Protein AF-A0A7Y7TET3-F1 (afdb_monomer_lite)

Secondary structure (DSSP, 8-state):
---HHHHHHHHHHHHHSSS-STT-B------S-GGGSSS--HHHHHHHHTT-EEEEEEEETTEEEEEEE-SSS-EEEEEE-TTT--

Foldseek 3Di:
DQAPVRLVVVQCCQAVDVVHLAFDFDQFDDDPDCVQDDPDDPVRVGVVRHGWGFHDWDDDGQKIWTWTDDPDDIDIDIDGCPPHRD

Sequence (86 aa):
MPELPEVESVLRALRDSQPSLVGCRIGQTQVLWEGVLCGWSVADFQNQLQGSMIATAGRQGKYLYFGLDGPGKRRYLVVHLRMTGT

pLDDT: mean 89.85, std 7.85, range [55.41, 96.31]

Structure (mmCIF, N/CA/C/O backbone):
data_AF-A0A7Y7TET3-F1
#
_entry.id   AF-A0A7Y7TET3-F1
#
loop_
_atom_site.group_PDB
_atom_site.id
_atom_site.type_symbol
_atom_site.label_atom_id
_atom_site.label_alt_id
_atom_site.label_comp_id
_atom_site.label_asym_id
_atom_site.label_entity_id
_atom_site.label_seq_id
_atom_site.pdbx_PDB_ins_code
_atom_site.Cartn_x
_atom_site.Cartn_y
_atom_site.Cartn_z
_atom_site.occupancy
_atom_site.B_iso_or_equiv
_atom_site.auth_seq_id
_atom_site.auth_comp_id
_atom_site.auth_asym_id
_atom_site.auth_atom_id
_atom_site.pdbx_PDB_model_num
ATOM 1 N N . MET A 1 1 ? 19.142 7.504 -4.787 1.00 55.41 1 MET A N 1
ATOM 2 C CA . MET A 1 1 ? 18.699 6.397 -3.919 1.00 55.41 1 MET A CA 1
ATOM 3 C C . MET A 1 1 ? 18.123 7.075 -2.716 1.00 55.41 1 MET A C 1
ATOM 5 O O . MET A 1 1 ? 18.890 7.828 -2.133 1.00 55.41 1 MET A O 1
ATOM 9 N N . PRO A 1 2 ? 16.843 6.889 -2.365 1.00 60.84 2 PRO A N 1
ATOM 10 C CA . PRO A 1 2 ? 16.372 7.443 -1.128 1.00 60.84 2 PRO A CA 1
ATOM 11 C C . PRO A 1 2 ? 17.142 6.794 0.004 1.00 60.84 2 PRO A C 1
ATOM 13 O O . PRO A 1 2 ? 17.204 5.561 0.115 1.00 60.84 2 PRO A O 1
ATOM 16 N N . GLU A 1 3 ? 17.810 7.626 0.783 1.00 77.44 3 GLU A N 1
ATOM 17 C CA . GLU A 1 3 ? 18.562 7.161 1.932 1.00 77.44 3 GLU A CA 1
ATOM 18 C C . GLU A 1 3 ? 17.595 6.731 3.044 1.00 77.44 3 GLU A C 1
ATOM 20 O O . GLU A 1 3 ? 16.411 7.080 3.049 1.00 77.44 3 GLU A O 1
ATOM 25 N N . LEU A 1 4 ? 18.080 5.949 4.014 1.00 76.31 4 LEU A N 1
ATOM 26 C CA . LEU A 1 4 ? 17.244 5.499 5.139 1.00 76.31 4 LEU A CA 1
ATOM 27 C C . LEU A 1 4 ? 16.471 6.645 5.837 1.00 76.31 4 LEU A C 1
ATOM 29 O O . LEU A 1 4 ? 15.305 6.418 6.173 1.00 76.31 4 LEU A O 1
ATOM 33 N N . PRO A 1 5 ? 17.043 7.858 6.026 1.00 78.12 5 PRO A N 1
ATOM 34 C CA . PRO A 1 5 ? 16.312 8.995 6.590 1.00 78.12 5 PRO A CA 1
ATOM 35 C C . PRO A 1 5 ? 15.148 9.489 5.719 1.00 78.12 5 PRO A C 1
ATOM 37 O O . PRO A 1 5 ? 14.145 9.968 6.248 1.00 78.12 5 PRO A O 1
ATOM 40 N N . GLU A 1 6 ? 15.244 9.362 4.396 1.00 79.56 6 GLU A N 1
ATOM 41 C CA . GLU A 1 6 ? 14.208 9.822 3.466 1.00 79.56 6 GLU A CA 1
ATOM 42 C C . GLU A 1 6 ? 13.001 8.884 3.501 1.00 79.56 6 GLU A C 1
ATOM 44 O O . GLU A 1 6 ? 11.868 9.338 3.643 1.00 79.56 6 GLU A O 1
ATOM 49 N N . VAL A 1 7 ? 13.236 7.567 3.492 1.00 82.50 7 VAL A N 1
ATOM 50 C CA . VAL A 1 7 ? 12.155 6.571 3.612 1.00 82.50 7 VAL A CA 1
ATOM 51 C C . VAL A 1 7 ? 11.441 6.695 4.966 1.00 82.50 7 VAL A C 1
ATOM 53 O O . VAL A 1 7 ? 10.223 6.547 5.046 1.00 82.50 7 VAL A O 1
ATOM 56 N N . GLU A 1 8 ? 12.178 7.002 6.037 1.00 86.44 8 GLU A N 1
ATOM 57 C CA . GLU A 1 8 ? 11.590 7.291 7.350 1.00 86.44 8 GLU A CA 1
ATOM 58 C C . GLU A 1 8 ? 10.747 8.575 7.339 1.00 86.44 8 GLU A C 1
ATOM 60 O O . GLU A 1 8 ? 9.661 8.605 7.916 1.00 86.44 8 GLU A O 1
ATOM 65 N N . SER A 1 9 ? 11.213 9.621 6.653 1.00 89.50 9 SER A N 1
ATOM 66 C CA . SER A 1 9 ? 10.460 10.870 6.492 1.00 89.50 9 SER A CA 1
ATOM 67 C C . SER A 1 9 ? 9.146 10.646 5.739 1.00 89.50 9 SER A C 1
ATOM 69 O O . SER A 1 9 ? 8.106 11.128 6.185 1.00 89.50 9 SER A O 1
ATOM 71 N N . VAL A 1 10 ? 9.163 9.848 4.664 1.00 8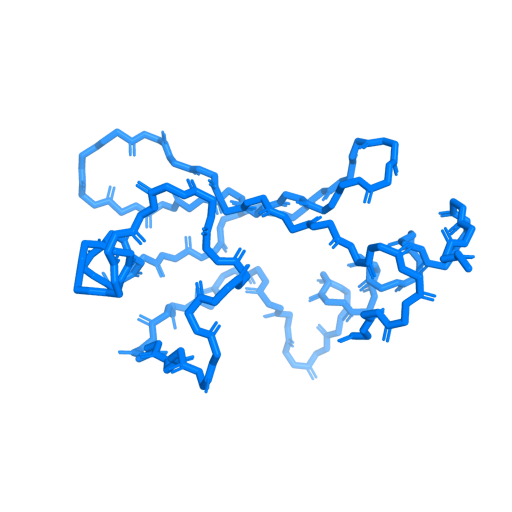9.81 10 VAL A N 1
ATOM 72 C CA . VAL A 1 10 ? 7.949 9.457 3.923 1.00 89.81 10 VAL A CA 1
ATOM 73 C C . VAL A 1 10 ? 6.983 8.688 4.824 1.00 89.81 10 VAL A C 1
ATOM 75 O O . VAL A 1 10 ? 5.797 9.009 4.870 1.00 89.81 10 VAL A O 1
ATOM 78 N N . LEU A 1 11 ? 7.476 7.711 5.596 1.00 92.31 11 LEU A N 1
ATOM 79 C CA . LEU A 1 11 ? 6.636 6.958 6.529 1.00 92.31 11 LEU A CA 1
ATOM 80 C C . LEU A 1 11 ? 5.949 7.877 7.548 1.00 92.31 11 LEU A C 1
ATOM 82 O O . LEU A 1 11 ? 4.748 7.739 7.777 1.00 92.31 11 LEU A O 1
ATOM 86 N N . ARG A 1 12 ? 6.696 8.806 8.155 1.00 92.00 12 ARG A N 1
ATOM 87 C CA . ARG A 1 12 ? 6.151 9.761 9.130 1.00 92.00 12 ARG A CA 1
ATOM 88 C C . ARG A 1 12 ? 5.122 10.683 8.497 1.00 92.00 12 ARG A C 1
ATOM 90 O O . ARG A 1 12 ? 4.058 10.858 9.069 1.00 92.00 12 ARG A O 1
ATOM 97 N N . ALA A 1 13 ? 5.386 11.207 7.302 1.00 91.75 13 ALA A N 1
ATOM 98 C CA . ALA A 1 13 ? 4.421 12.041 6.591 1.00 91.75 13 ALA A CA 1
ATOM 99 C C . ALA A 1 13 ? 3.108 11.289 6.309 1.00 91.75 13 ALA A C 1
ATOM 101 O O . ALA A 1 13 ? 2.029 11.841 6.499 1.00 91.75 13 ALA A O 1
ATOM 102 N N . LEU A 1 14 ? 3.175 10.015 5.913 1.00 91.69 14 LEU A N 1
ATOM 103 C CA . LEU A 1 14 ? 1.978 9.207 5.648 1.00 91.69 14 LEU A CA 1
ATOM 104 C C . LEU A 1 14 ? 1.230 8.808 6.929 1.00 91.69 14 LEU A C 1
ATOM 106 O O . LEU A 1 14 ? 0.001 8.788 6.945 1.00 91.69 14 LEU A O 1
ATOM 110 N N . ARG A 1 15 ? 1.952 8.472 8.001 1.00 92.00 15 ARG A N 1
ATOM 111 C CA . ARG A 1 15 ? 1.356 7.988 9.253 1.00 92.00 15 ARG A CA 1
ATOM 112 C C . ARG A 1 15 ? 0.873 9.119 10.161 1.00 92.00 15 ARG A C 1
ATOM 114 O O . ARG A 1 15 ? -0.168 8.969 10.790 1.00 92.00 15 ARG A O 1
ATOM 121 N N . ASP A 1 16 ? 1.612 10.217 10.231 1.00 92.62 16 ASP A N 1
ATOM 122 C CA . ASP A 1 16 ? 1.426 11.269 11.237 1.00 92.62 16 ASP A CA 1
ATOM 123 C C . ASP A 1 16 ? 0.762 12.534 10.644 1.00 92.62 16 ASP A C 1
ATOM 125 O O . ASP A 1 16 ? 0.583 13.524 11.350 1.00 92.62 16 ASP A O 1
ATOM 129 N N . SER A 1 17 ? 0.393 12.523 9.354 1.00 92.06 17 SER A N 1
ATOM 130 C CA . SER A 1 17 ? -0.409 13.591 8.737 1.00 92.06 17 SER A CA 1
ATOM 131 C C . SER A 1 17 ? -1.845 13.613 9.263 1.00 92.06 17 SER A C 1
ATOM 133 O O . SER A 1 17 ? -2.342 12.635 9.818 1.00 92.06 17 SER A O 1
ATOM 135 N N . GLN A 1 18 ? -2.526 14.746 9.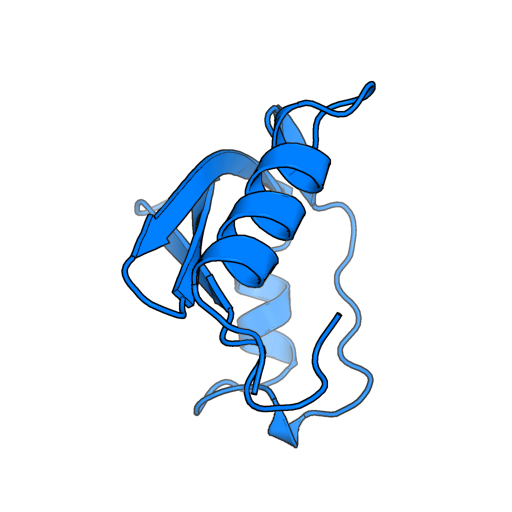061 1.00 88.38 18 GLN A N 1
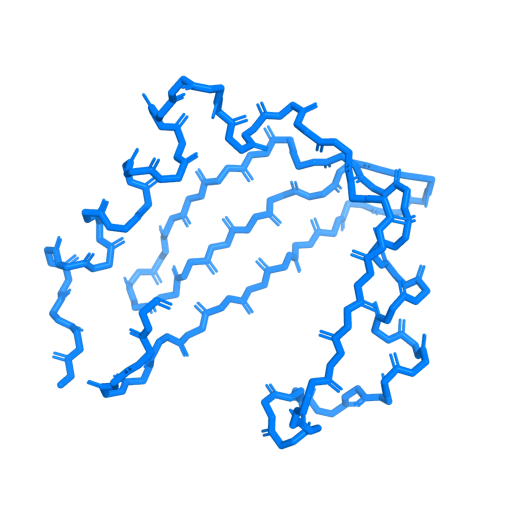ATOM 136 C CA . GLN A 1 18 ? -3.936 14.922 9.394 1.00 88.38 18 GLN A CA 1
ATOM 137 C C . GLN A 1 18 ? -4.723 15.245 8.106 1.00 88.38 18 GLN A C 1
ATOM 139 O O . GLN A 1 18 ? -4.532 16.329 7.548 1.00 88.38 18 GLN A O 1
ATOM 144 N N . PRO A 1 19 ? -5.608 14.347 7.629 1.00 86.44 19 PRO A N 1
ATOM 145 C CA . PRO A 1 19 ? -5.887 13.013 8.170 1.00 86.44 19 PRO A CA 1
ATOM 146 C C . PRO A 1 19 ? -4.741 12.017 7.917 1.00 86.44 19 PRO A C 1
ATOM 148 O O . PRO A 1 19 ? -4.060 12.098 6.898 1.00 86.44 19 PRO A O 1
ATOM 151 N N . SER A 1 20 ? -4.570 11.064 8.838 1.00 93.00 20 SER A N 1
ATOM 152 C CA . SER A 1 20 ? -3.577 9.991 8.712 1.00 93.00 20 SER A CA 1
ATOM 153 C C . SER A 1 20 ? -4.007 8.992 7.647 1.00 93.00 20 SER A C 1
ATOM 155 O O . SER A 1 20 ? -5.197 8.713 7.506 1.00 93.00 20 SER A O 1
ATOM 157 N N . LEU A 1 21 ? -3.040 8.389 6.952 1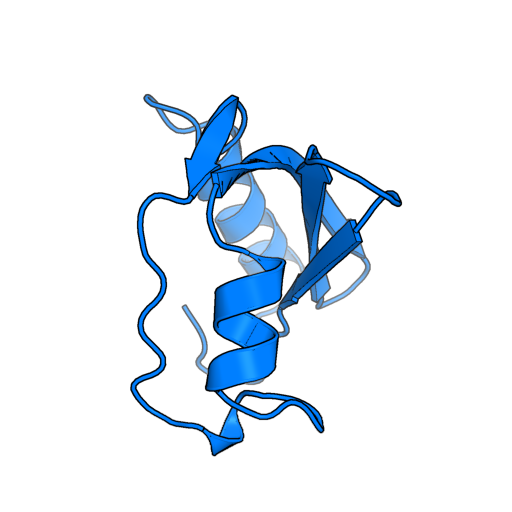.00 92.69 21 LEU A N 1
ATOM 158 C CA . LEU A 1 21 ? -3.302 7.253 6.069 1.00 92.69 21 LEU A CA 1
ATOM 159 C C . LEU A 1 21 ? -3.794 6.018 6.849 1.00 92.69 21 LEU A C 1
ATOM 161 O O . LEU A 1 21 ? -4.540 5.196 6.313 1.00 92.69 21 LEU A O 1
ATOM 165 N N . VAL A 1 22 ? -3.370 5.859 8.107 1.00 95.38 22 VAL A N 1
ATOM 166 C CA . VAL A 1 22 ? -3.798 4.742 8.957 1.00 95.38 22 VAL A CA 1
ATOM 167 C C . VAL A 1 22 ? -5.243 4.972 9.402 1.00 95.38 22 VAL A C 1
ATOM 169 O O . VAL A 1 22 ? -5.600 6.037 9.893 1.00 95.38 22 VAL A O 1
ATOM 172 N N . GLY A 1 23 ? -6.084 3.955 9.230 1.00 93.81 23 GLY A N 1
ATOM 173 C CA . GLY A 1 23 ? -7.532 4.018 9.425 1.00 93.81 23 GLY A CA 1
ATOM 174 C C . GLY A 1 23 ? -8.312 4.352 8.149 1.00 93.81 23 GLY A C 1
ATOM 175 O O . GLY A 1 23 ? -9.530 4.171 8.120 1.00 93.81 23 GLY A O 1
ATOM 176 N N . CYS A 1 24 ? -7.650 4.774 7.066 1.00 94.31 24 CYS A N 1
ATOM 177 C CA . CYS A 1 24 ? -8.318 5.000 5.786 1.00 94.31 24 CYS A CA 1
ATOM 178 C C . CYS A 1 24 ? -8.663 3.684 5.080 1.00 94.31 24 CYS A C 1
ATOM 180 O O . CYS A 1 24 ? -7.900 2.713 5.096 1.00 94.31 24 CYS A O 1
ATOM 182 N N . ARG A 1 25 ? -9.814 3.675 4.399 1.00 94.56 25 ARG A N 1
ATOM 183 C CA . ARG A 1 25 ? -10.239 2.579 3.524 1.00 94.56 25 ARG A CA 1
ATOM 184 C C . ARG A 1 25 ? -9.848 2.873 2.079 1.00 94.56 25 ARG A C 1
ATOM 186 O O . ARG A 1 25 ? -10.106 3.961 1.570 1.00 94.56 25 ARG A O 1
ATOM 193 N N . ILE A 1 26 ? -9.286 1.877 1.405 1.00 93.75 26 ILE A N 1
ATOM 194 C CA . ILE A 1 26 ? -8.965 1.942 -0.020 1.00 93.75 26 ILE A CA 1
ATOM 195 C C . ILE A 1 26 ? -10.273 1.876 -0.816 1.00 93.75 26 ILE A C 1
ATOM 197 O O . ILE A 1 26 ? -10.929 0.835 -0.870 1.00 93.75 26 ILE A O 1
ATOM 201 N N . GLY A 1 27 ? -10.664 3.003 -1.415 1.00 92.62 27 GLY A N 1
ATOM 202 C CA . GLY A 1 27 ? -11.872 3.097 -2.242 1.00 92.62 27 GLY A CA 1
ATOM 203 C C . GLY A 1 27 ? -11.665 2.591 -3.670 1.00 92.62 27 GLY A C 1
ATOM 204 O O . GLY A 1 27 ? -12.479 1.832 -4.184 1.00 92.62 27 GLY A O 1
ATOM 205 N N . GLN A 1 28 ? -10.560 2.989 -4.298 1.00 93.00 28 GLN A N 1
ATOM 206 C CA . GLN A 1 28 ? -10.200 2.600 -5.659 1.00 93.00 28 GLN A CA 1
ATOM 207 C C . GLN A 1 28 ? -8.678 2.562 -5.794 1.00 93.00 28 GLN A C 1
ATOM 209 O O . GLN A 1 28 ? -7.964 3.326 -5.144 1.00 93.00 28 GLN A O 1
ATOM 214 N N . THR A 1 29 ? -8.177 1.689 -6.663 1.00 94.31 29 THR A N 1
ATOM 215 C CA . THR A 1 29 ? -6.760 1.625 -7.026 1.00 94.31 29 THR A CA 1
ATOM 216 C C . THR A 1 29 ? -6.612 1.779 -8.533 1.00 94.31 29 THR A C 1
ATOM 218 O O . THR A 1 29 ? -7.335 1.146 -9.300 1.00 94.31 29 THR A O 1
ATOM 221 N N . GLN A 1 30 ? -5.667 2.608 -8.967 1.00 95.31 30 GLN A N 1
ATOM 222 C CA . GLN A 1 30 ? -5.316 2.785 -10.375 1.00 95.31 30 GLN A CA 1
ATOM 223 C C . GLN A 1 30 ? -3.840 2.449 -10.563 1.00 95.31 30 GLN A C 1
ATOM 225 O O . GLN A 1 30 ? -2.992 2.936 -9.817 1.00 95.31 30 GLN A O 1
ATOM 230 N N . VAL A 1 31 ? -3.538 1.609 -11.550 1.00 95.25 31 VAL A N 1
ATOM 231 C CA . VAL A 1 31 ? -2.166 1.248 -11.918 1.00 95.25 31 VAL A CA 1
ATOM 232 C C . VAL A 1 31 ? -1.867 1.910 -13.253 1.00 95.25 31 VAL A C 1
ATOM 234 O O . VAL A 1 31 ? -2.405 1.510 -14.278 1.00 95.2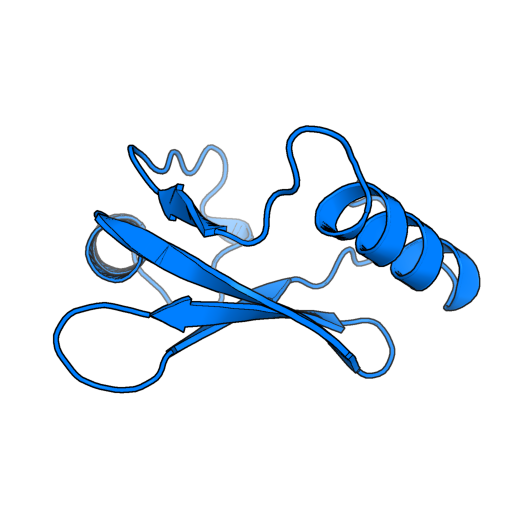5 31 VAL A O 1
ATOM 237 N N . LEU A 1 32 ? -1.038 2.953 -13.228 1.00 95.19 32 LEU A N 1
ATOM 238 C CA . LEU A 1 32 ? -0.675 3.711 -14.433 1.00 95.19 32 LEU A CA 1
ATOM 239 C C . LEU A 1 32 ? 0.491 3.072 -15.197 1.00 95.19 32 LEU A C 1
ATOM 241 O O . LEU A 1 32 ? 0.663 3.313 -16.387 1.00 95.19 32 LEU A O 1
ATOM 245 N N . TRP A 1 33 ? 1.297 2.260 -14.510 1.00 94.62 33 TRP A N 1
ATOM 246 C CA . TRP A 1 33 ? 2.408 1.530 -15.102 1.00 94.62 33 TRP A CA 1
ATOM 247 C C . TRP A 1 33 ? 2.526 0.148 -14.464 1.00 94.62 33 TRP A C 1
ATOM 249 O O . TRP A 1 33 ? 2.874 0.026 -13.294 1.00 94.62 33 TRP A O 1
ATOM 259 N N . GLU A 1 34 ? 2.250 -0.901 -15.235 1.00 93.88 34 GLU A N 1
ATOM 260 C CA . GLU A 1 34 ? 2.209 -2.284 -14.737 1.00 93.88 34 GLU A CA 1
ATOM 261 C C . GLU A 1 34 ? 3.582 -2.804 -14.289 1.00 93.88 34 GLU A C 1
ATOM 263 O O . GLU A 1 34 ? 3.660 -3.666 -13.419 1.00 93.88 34 GLU A O 1
ATOM 268 N N . GLY A 1 35 ? 4.676 -2.234 -14.813 1.00 93.19 35 GLY A N 1
ATOM 269 C CA . GLY A 1 35 ? 6.047 -2.650 -14.497 1.00 93.19 35 GLY A CA 1
ATOM 270 C C . GLY A 1 35 ? 6.469 -2.444 -13.036 1.00 93.19 35 GLY A C 1
ATOM 271 O O . 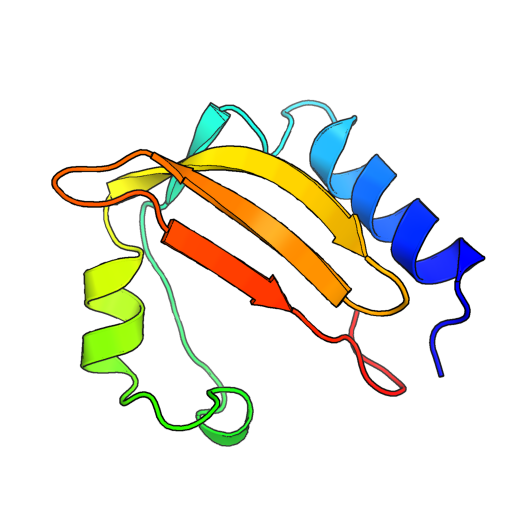GLY A 1 35 ? 7.516 -2.951 -12.631 1.00 93.19 35 GLY A O 1
ATOM 272 N N . VAL A 1 36 ? 5.671 -1.732 -12.229 1.00 93.25 36 VAL A N 1
ATOM 273 C CA . VAL A 1 36 ? 5.882 -1.631 -10.771 1.00 93.25 36 VAL A CA 1
ATOM 274 C C . VAL A 1 36 ? 5.379 -2.857 -10.010 1.00 93.25 36 VAL A C 1
ATOM 276 O O . VAL A 1 36 ? 5.796 -3.078 -8.873 1.00 93.25 36 VAL A O 1
ATOM 279 N N . LEU A 1 37 ? 4.476 -3.642 -10.604 1.00 95.19 37 LEU A N 1
ATOM 280 C CA . LEU A 1 37 ? 3.876 -4.804 -9.962 1.00 95.19 37 LEU A CA 1
ATOM 281 C C . LEU A 1 37 ? 4.818 -6.006 -10.069 1.00 95.19 37 LEU A C 1
ATOM 283 O O . LEU A 1 37 ? 5.186 -6.454 -11.153 1.00 95.19 37 LEU A O 1
ATOM 287 N N . CYS A 1 38 ? 5.206 -6.566 -8.924 1.00 91.88 38 CYS A N 1
ATOM 288 C CA . CYS A 1 38 ? 6.124 -7.701 -8.875 1.00 91.88 38 CYS A CA 1
ATOM 289 C C . CYS A 1 38 ? 5.370 -9.028 -9.065 1.00 91.88 38 CYS A C 1
ATOM 291 O O . CYS A 1 38 ? 5.005 -9.680 -8.088 1.00 91.88 38 CYS A O 1
ATOM 293 N N . GLY A 1 39 ? 5.108 -9.408 -10.318 1.00 90.38 39 GLY A N 1
ATOM 294 C CA . GLY A 1 39 ? 4.485 -10.696 -10.660 1.00 90.38 39 GLY A CA 1
ATOM 295 C C . GLY A 1 39 ? 2.971 -10.768 -10.432 1.00 90.38 39 GLY A C 1
ATOM 296 O O . GLY A 1 39 ? 2.413 -11.861 -10.413 1.00 90.38 39 GLY A O 1
ATOM 297 N N . TRP A 1 40 ? 2.309 -9.621 -10.265 1.00 93.81 40 TRP A N 1
ATOM 298 C CA . TRP A 1 40 ? 0.853 -9.523 -10.149 1.00 93.81 40 TRP A CA 1
ATOM 299 C C . TRP A 1 40 ? 0.246 -8.999 -11.444 1.00 93.81 40 TRP A C 1
ATOM 301 O O . TRP A 1 40 ? 0.800 -8.087 -12.058 1.00 93.81 40 TRP A O 1
ATOM 311 N N . SER A 1 41 ? -0.926 -9.519 -11.816 1.00 95.56 41 SER A N 1
ATOM 312 C CA . SER A 1 41 ? -1.777 -8.839 -12.790 1.00 95.56 41 SER A CA 1
ATOM 313 C C . SER A 1 41 ? -2.391 -7.585 -12.154 1.00 95.56 41 SER A C 1
ATOM 315 O O . SER A 1 41 ? -2.594 -7.527 -10.936 1.00 95.56 41 SER A O 1
ATOM 317 N N . VAL A 1 42 ? -2.715 -6.577 -12.970 1.00 95.62 42 VAL A N 1
ATOM 318 C CA . VAL A 1 42 ? -3.386 -5.356 -12.488 1.00 95.62 42 VAL A CA 1
ATOM 319 C C . VAL A 1 42 ? -4.708 -5.694 -11.799 1.00 95.62 42 VAL A C 1
ATOM 321 O O . VAL A 1 42 ? -4.976 -5.190 -10.710 1.00 95.62 42 VAL A O 1
ATOM 324 N N . ALA A 1 43 ? -5.499 -6.587 -12.400 1.00 95.25 43 ALA A N 1
ATOM 325 C CA . ALA A 1 43 ? -6.800 -6.987 -11.878 1.00 95.25 43 ALA A CA 1
ATOM 326 C C . ALA A 1 43 ? -6.682 -7.679 -10.513 1.00 95.25 43 ALA A C 1
ATOM 328 O O . ALA A 1 43 ? -7.385 -7.307 -9.573 1.00 95.25 43 ALA A O 1
ATOM 329 N N . ASP A 1 44 ? -5.761 -8.636 -10.367 1.00 93.50 44 ASP A N 1
ATOM 330 C CA . ASP A 1 44 ? -5.560 -9.330 -9.092 1.00 93.50 44 ASP A CA 1
ATOM 331 C C . ASP A 1 44 ? -5.069 -8.365 -8.014 1.00 93.50 44 ASP A C 1
ATOM 333 O O . ASP A 1 44 ? -5.560 -8.391 -6.887 1.00 93.50 44 ASP A O 1
ATOM 337 N N . PHE A 1 45 ? -4.143 -7.467 -8.356 1.00 94.00 45 PHE A N 1
ATOM 338 C CA . PHE A 1 45 ? -3.645 -6.459 -7.426 1.00 94.00 45 PHE A CA 1
ATOM 339 C C . PHE A 1 45 ? -4.763 -5.527 -6.933 1.00 94.00 45 PHE A C 1
ATOM 341 O O . PHE A 1 45 ? -4.908 -5.320 -5.728 1.00 94.00 45 PHE A O 1
ATOM 348 N N . GLN A 1 46 ? -5.592 -5.007 -7.843 1.00 93.94 46 GLN A N 1
ATOM 349 C CA . GLN A 1 46 ? -6.728 -4.150 -7.495 1.00 93.94 46 GLN A CA 1
ATOM 350 C C . GLN A 1 46 ? -7.743 -4.889 -6.619 1.00 93.94 46 GLN A C 1
ATOM 352 O O . GLN A 1 46 ? -8.127 -4.378 -5.566 1.00 93.94 46 GLN A O 1
ATOM 357 N N . ASN A 1 47 ? -8.117 -6.114 -6.998 1.00 91.56 47 ASN A N 1
ATOM 358 C CA . ASN A 1 47 ? -9.058 -6.940 -6.240 1.00 91.56 47 ASN A CA 1
ATOM 359 C C . ASN A 1 47 ? -8.572 -7.211 -4.811 1.00 91.56 47 ASN A C 1
ATOM 361 O O . ASN A 1 47 ? -9.372 -7.234 -3.877 1.00 91.56 47 ASN A O 1
ATOM 365 N N . GLN A 1 48 ? -7.262 -7.378 -4.620 1.00 90.00 48 GLN A N 1
ATOM 366 C CA . GLN A 1 48 ? -6.690 -7.626 -3.298 1.00 90.00 48 GLN A CA 1
ATOM 367 C C . GLN A 1 48 ? -6.685 -6.397 -2.385 1.00 90.00 48 GLN A C 1
ATOM 369 O O . GLN A 1 48 ? -6.655 -6.567 -1.163 1.00 90.00 48 GLN A O 1
ATOM 374 N N . LEU A 1 49 ? -6.702 -5.187 -2.949 1.00 92.12 49 LEU A N 1
ATOM 375 C CA . LEU A 1 49 ? -6.672 -3.930 -2.199 1.00 92.12 49 LEU A CA 1
ATOM 376 C C . LEU A 1 49 ? -8.062 -3.327 -1.979 1.00 92.12 49 LEU A C 1
ATOM 378 O O . LEU A 1 49 ? -8.288 -2.696 -0.944 1.00 92.12 49 LEU A O 1
ATOM 382 N N . GLN A 1 50 ? -8.987 -3.534 -2.918 1.00 91.94 50 GLN A N 1
ATOM 383 C CA . GLN A 1 50 ? -10.334 -2.966 -2.911 1.00 91.94 50 GLN A CA 1
ATOM 384 C C . GLN A 1 50 ? -11.026 -3.161 -1.551 1.00 91.94 50 GLN A C 1
ATOM 386 O O . GLN A 1 50 ? -11.191 -4.279 -1.062 1.00 91.94 50 GLN A O 1
ATOM 391 N N . GLY A 1 51 ? -11.441 -2.058 -0.923 1.00 90.94 51 GLY A N 1
ATOM 392 C CA . GLY A 1 51 ? -12.193 -2.070 0.333 1.00 90.94 51 GLY A CA 1
ATOM 393 C C . GLY A 1 51 ? -11.389 -2.419 1.590 1.00 90.94 51 GLY A C 1
ATOM 394 O O . GLY A 1 51 ? -11.968 -2.406 2.678 1.00 90.94 51 GLY A O 1
ATOM 395 N N . SER A 1 52 ? -10.085 -2.691 1.474 1.00 93.31 52 SER A N 1
ATOM 396 C CA . SER A 1 52 ? -9.214 -2.931 2.629 1.00 93.31 52 SER A CA 1
ATOM 397 C C . SER A 1 52 ? -8.941 -1.636 3.393 1.00 93.31 52 SER A C 1
ATOM 399 O O . SER A 1 52 ? -8.846 -0.558 2.805 1.00 93.31 52 SER A O 1
ATOM 401 N N . MET A 1 53 ? -8.802 -1.736 4.711 1.00 94.56 53 MET A N 1
ATOM 402 C CA . MET A 1 53 ? -8.394 -0.634 5.579 1.00 94.56 53 MET A CA 1
ATOM 403 C C . MET A 1 53 ? -6.894 -0.708 5.850 1.00 94.56 53 MET A C 1
ATOM 405 O O . MET A 1 53 ? -6.367 -1.783 6.127 1.00 94.56 53 MET A O 1
ATOM 409 N N . ILE A 1 54 ? -6.205 0.429 5.806 1.00 95.25 54 ILE A N 1
ATOM 410 C CA . ILE A 1 54 ? -4.795 0.508 6.194 1.00 95.25 54 ILE A CA 1
ATOM 411 C C . ILE A 1 54 ? -4.730 0.532 7.722 1.00 95.25 54 ILE A C 1
ATOM 413 O O . ILE A 1 54 ? -5.072 1.528 8.347 1.00 95.25 54 ILE A O 1
ATOM 417 N N . ALA A 1 55 ? -4.321 -0.575 8.331 1.00 94.62 55 ALA A N 1
ATOM 418 C CA . ALA A 1 55 ? -4.306 -0.756 9.781 1.00 94.62 55 ALA A CA 1
ATOM 419 C C . ALA A 1 55 ? -2.980 -0.332 10.419 1.00 94.62 55 ALA A C 1
ATOM 421 O O . ALA A 1 55 ? -2.949 0.154 11.547 1.00 94.62 55 ALA A O 1
ATOM 422 N N . THR A 1 56 ? -1.870 -0.518 9.705 1.00 95.06 56 THR A N 1
ATOM 423 C CA . THR A 1 56 ? -0.539 -0.131 10.179 1.00 95.06 56 THR A CA 1
ATOM 424 C C . THR A 1 56 ? 0.323 0.364 9.030 1.00 95.06 56 THR A C 1
ATOM 426 O O . THR A 1 56 ? 0.133 -0.030 7.882 1.00 95.06 56 THR A O 1
ATOM 429 N N . ALA A 1 57 ? 1.306 1.200 9.349 1.00 96.00 57 ALA A N 1
ATOM 430 C CA . ALA A 1 57 ? 2.349 1.621 8.427 1.00 96.00 57 ALA A CA 1
ATOM 431 C C . ALA A 1 57 ? 3.703 1.498 9.129 1.00 96.00 57 ALA A C 1
ATOM 433 O O . ALA A 1 57 ? 3.844 1.885 10.293 1.00 96.00 57 ALA A O 1
ATOM 434 N N . GLY A 1 58 ? 4.697 0.964 8.431 1.00 94.81 58 GLY A N 1
ATOM 435 C CA . GLY A 1 58 ? 6.044 0.817 8.958 1.00 94.81 58 GLY A CA 1
ATOM 436 C C . GLY A 1 58 ? 7.093 0.723 7.862 1.00 94.81 58 GLY A C 1
ATOM 437 O O . GLY A 1 58 ? 6.799 0.813 6.669 1.00 94.81 58 GLY A O 1
ATOM 438 N N . ARG A 1 59 ? 8.345 0.550 8.282 1.00 93.94 59 ARG A N 1
ATOM 439 C CA . ARG A 1 59 ? 9.495 0.421 7.389 1.00 93.94 59 ARG A CA 1
ATOM 440 C C . ARG A 1 59 ? 10.404 -0.707 7.849 1.00 93.94 59 ARG A C 1
ATOM 442 O O . ARG A 1 59 ? 10.604 -0.903 9.045 1.00 93.94 59 ARG A O 1
ATOM 449 N N . GLN A 1 60 ? 10.999 -1.405 6.892 1.00 92.81 60 GLN A N 1
ATOM 450 C CA . GLN A 1 60 ? 12.109 -2.320 7.125 1.00 92.81 60 GLN A CA 1
ATOM 451 C C . GLN A 1 60 ? 13.199 -2.046 6.085 1.00 92.81 60 GLN A C 1
ATOM 453 O O . GLN A 1 60 ? 13.016 -2.279 4.891 1.00 92.81 60 GLN A O 1
ATOM 458 N N . GLY A 1 61 ? 14.338 -1.500 6.520 1.00 90.75 61 GLY A N 1
ATOM 459 C CA . GLY A 1 61 ? 15.387 -1.062 5.595 1.00 90.75 61 GLY A CA 1
ATOM 460 C C . GLY A 1 61 ? 14.855 -0.026 4.596 1.00 90.75 61 GLY A C 1
ATOM 461 O O . GLY A 1 61 ? 14.395 1.038 4.998 1.00 90.75 61 GLY A O 1
ATOM 462 N N . LYS A 1 62 ? 14.892 -0.332 3.298 1.00 88.88 62 LYS A N 1
ATOM 463 C CA . LYS A 1 62 ? 14.426 0.572 2.225 1.00 88.88 62 LYS A CA 1
ATOM 464 C C . LYS A 1 62 ? 12.993 0.295 1.756 1.00 88.88 62 LYS A C 1
ATOM 466 O O . LYS A 1 62 ? 12.556 0.847 0.751 1.00 88.88 62 LYS A O 1
ATOM 471 N N . TYR A 1 63 ? 12.277 -0.565 2.476 1.00 92.81 63 TYR A N 1
ATOM 472 C CA . TYR A 1 63 ? 10.904 -0.939 2.165 1.00 92.81 63 TYR A CA 1
ATOM 473 C C . TYR A 1 63 ? 9.939 -0.267 3.125 1.00 92.81 63 TYR A C 1
ATOM 475 O O . TYR A 1 63 ? 10.105 -0.376 4.340 1.00 92.81 63 TYR A O 1
ATOM 483 N N . LEU A 1 64 ? 8.907 0.359 2.576 1.00 94.88 64 LEU A N 1
ATOM 484 C CA . LEU A 1 64 ? 7.698 0.712 3.308 1.00 94.88 64 LEU A CA 1
ATOM 485 C C . LEU A 1 64 ? 6.754 -0.488 3.282 1.00 94.88 64 LEU A C 1
ATOM 487 O O . LEU A 1 64 ? 6.655 -1.175 2.265 1.00 94.88 64 LEU A O 1
ATOM 491 N N . TYR A 1 65 ? 6.056 -0.736 4.382 1.00 96.25 65 TYR A N 1
ATOM 492 C CA . TYR A 1 65 ? 4.992 -1.727 4.431 1.00 96.25 65 TYR A CA 1
ATOM 493 C C . TYR A 1 65 ? 3.739 -1.139 5.073 1.00 96.25 65 TYR A C 1
ATOM 495 O O . TYR A 1 65 ? 3.811 -0.397 6.053 1.00 96.25 65 TYR A O 1
ATOM 503 N N . PHE A 1 66 ? 2.586 -1.522 4.538 1.00 96.31 66 PHE A N 1
ATOM 504 C CA . PHE A 1 66 ? 1.276 -1.139 5.041 1.00 96.31 66 PHE A CA 1
ATOM 505 C C . PHE A 1 66 ? 0.489 -2.401 5.363 1.00 96.31 66 PHE A C 1
ATOM 507 O O . PHE A 1 66 ? 0.254 -3.227 4.481 1.00 96.31 66 PHE A O 1
ATOM 514 N N . GLY A 1 67 ? 0.121 -2.576 6.630 1.00 96.06 67 GLY A N 1
ATOM 515 C CA . GLY A 1 67 ? -0.757 -3.658 7.054 1.00 96.06 67 GLY A CA 1
ATOM 516 C C . GLY A 1 67 ? -2.182 -3.371 6.605 1.00 96.06 67 GLY A C 1
ATOM 517 O O . GLY A 1 67 ? -2.687 -2.273 6.833 1.00 96.06 67 GLY A O 1
ATOM 518 N N . LEU A 1 68 ? -2.816 -4.353 5.969 1.00 95.44 68 LEU A N 1
ATOM 519 C CA . LEU A 1 68 ? -4.169 -4.236 5.441 1.00 95.44 68 LEU A CA 1
ATOM 520 C C . LEU A 1 68 ? -5.122 -5.154 6.203 1.00 95.44 68 LEU A C 1
ATOM 522 O O . LEU A 1 68 ? -4.918 -6.373 6.244 1.00 95.44 68 LEU A O 1
ATOM 526 N N . ASP A 1 69 ? -6.185 -4.557 6.733 1.00 92.56 69 ASP A N 1
ATOM 527 C CA . ASP A 1 69 ? -7.307 -5.255 7.349 1.00 92.56 69 ASP A CA 1
ATOM 528 C C . ASP A 1 69 ? -8.465 -5.351 6.350 1.00 92.56 69 ASP A C 1
ATOM 530 O O . ASP A 1 69 ? -8.914 -4.361 5.770 1.00 92.56 69 ASP A O 1
ATOM 534 N N . GLY A 1 70 ? -8.960 -6.567 6.140 1.00 81.31 70 GLY A N 1
ATOM 535 C CA . GLY A 1 70 ? -10.034 -6.863 5.199 1.00 81.31 70 GLY A CA 1
ATOM 536 C C . GLY A 1 70 ? -10.453 -8.333 5.276 1.00 81.31 70 GLY A C 1
ATOM 537 O O . GLY A 1 70 ? -9.798 -9.119 5.965 1.00 81.31 70 GLY A O 1
ATOM 538 N N . PRO A 1 71 ? -11.524 -8.738 4.574 1.00 66.69 71 PRO A N 1
ATOM 539 C CA . PRO A 1 71 ? -12.023 -10.111 4.622 1.00 66.69 71 PRO A CA 1
ATOM 540 C C . PRO A 1 71 ? -10.952 -11.108 4.154 1.00 66.69 71 PRO A C 1
ATOM 542 O O . PRO A 1 71 ? -10.385 -10.951 3.072 1.00 66.69 71 PRO A O 1
ATOM 545 N N . GLY A 1 72 ? -10.663 -12.123 4.976 1.00 73.12 72 GLY A N 1
ATOM 546 C CA . GLY A 1 72 ? -9.667 -13.162 4.692 1.00 73.12 72 GLY A CA 1
ATOM 547 C C . GLY A 1 72 ? -8.412 -13.080 5.570 1.00 73.12 72 GLY A C 1
ATOM 548 O O . GLY A 1 72 ? -8.500 -12.907 6.782 1.00 73.12 72 GLY A O 1
ATOM 549 N N . LYS A 1 73 ? -7.233 -13.279 4.962 1.00 74.69 73 LYS A N 1
ATOM 550 C CA . LYS A 1 73 ? -5.930 -13.301 5.654 1.00 74.69 73 LYS A CA 1
ATOM 551 C C . LYS A 1 73 ? -5.337 -11.897 5.805 1.00 74.69 73 LYS A C 1
ATOM 553 O O . LYS A 1 73 ? -5.595 -11.010 4.986 1.00 74.69 73 LYS A O 1
ATOM 558 N N . ARG A 1 74 ? -4.467 -11.747 6.811 1.00 81.94 74 ARG A N 1
ATOM 559 C CA . ARG A 1 74 ? -3.630 -10.558 7.011 1.00 81.94 74 ARG A CA 1
ATOM 560 C C . ARG A 1 74 ? -2.728 -10.352 5.796 1.00 81.94 74 ARG A C 1
ATOM 562 O O . ARG A 1 74 ? -2.032 -11.278 5.378 1.00 81.94 74 ARG A O 1
ATOM 569 N N . ARG A 1 75 ? -2.765 -9.150 5.231 1.00 91.19 75 ARG A N 1
ATOM 570 C CA . ARG A 1 75 ? -2.039 -8.776 4.013 1.00 91.19 75 ARG A CA 1
ATOM 571 C C . ARG A 1 75 ? -1.153 -7.571 4.285 1.00 91.19 75 ARG A C 1
ATOM 573 O O . ARG A 1 75 ? -1.431 -6.777 5.182 1.00 91.19 75 ARG A O 1
ATOM 580 N N . TYR A 1 76 ? -0.102 -7.448 3.485 1.00 94.31 76 TYR A N 1
ATOM 581 C CA . TYR A 1 76 ? 0.792 -6.301 3.512 1.00 94.31 76 TYR A CA 1
ATOM 582 C C . TYR A 1 76 ? 0.987 -5.774 2.096 1.00 94.31 76 TYR A C 1
ATOM 584 O O . TYR A 1 76 ? 1.310 -6.545 1.193 1.00 94.31 76 TYR A O 1
ATOM 592 N N . LEU A 1 77 ? 0.820 -4.466 1.916 1.00 94.62 77 LEU A N 1
ATOM 593 C CA . LEU A 1 77 ? 1.301 -3.764 0.732 1.00 94.62 77 LEU A CA 1
ATOM 594 C C . LEU A 1 77 ? 2.737 -3.322 1.002 1.00 94.62 77 LEU A C 1
ATOM 596 O O . LEU A 1 77 ? 2.979 -2.588 1.956 1.00 94.62 77 LEU A O 1
ATOM 600 N N . VAL A 1 78 ? 3.682 -3.771 0.180 1.00 95.56 78 VAL A N 1
ATOM 601 C CA . VAL A 1 78 ? 5.108 -3.463 0.341 1.00 95.56 78 VAL A CA 1
ATOM 602 C C . VAL A 1 78 ? 5.577 -2.612 -0.831 1.00 95.56 78 VAL A C 1
ATOM 604 O O . VAL A 1 78 ? 5.350 -2.964 -1.986 1.00 95.56 78 VAL A O 1
ATOM 607 N N . VAL A 1 79 ? 6.241 -1.497 -0.533 1.00 94.62 79 VAL A N 1
ATOM 608 C CA . VAL A 1 79 ? 6.685 -0.505 -1.518 1.00 94.62 79 VAL A CA 1
ATOM 609 C C . VAL A 1 79 ? 8.183 -0.265 -1.372 1.00 94.62 79 VAL A C 1
ATOM 611 O O . VAL A 1 79 ? 8.687 -0.060 -0.268 1.00 94.62 79 VAL A O 1
ATOM 614 N N . HIS A 1 80 ? 8.901 -0.262 -2.496 1.00 93.62 80 HIS A N 1
ATOM 615 C CA . HIS A 1 80 ? 10.320 0.080 -2.558 1.00 93.62 80 HIS A CA 1
ATOM 616 C C . HIS A 1 80 ? 10.538 1.257 -3.512 1.00 93.62 80 HIS A C 1
ATOM 618 O O . HIS A 1 80 ? 10.404 1.109 -4.725 1.00 93.62 80 HIS A O 1
ATOM 624 N N . LEU A 1 81 ? 10.949 2.407 -2.974 1.00 89.56 81 LEU A N 1
ATOM 625 C CA . LEU A 1 81 ? 11.071 3.665 -3.728 1.00 89.56 81 LEU A CA 1
ATOM 626 C C . LEU A 1 81 ? 12.251 3.701 -4.722 1.00 89.56 81 LEU A C 1
ATOM 628 O O . LEU A 1 81 ? 12.369 4.616 -5.534 1.00 89.56 81 LEU A O 1
ATOM 632 N N . ARG A 1 82 ? 13.126 2.685 -4.711 1.00 88.81 82 ARG A N 1
ATOM 633 C CA . ARG A 1 82 ? 14.274 2.550 -5.633 1.00 88.81 82 ARG A CA 1
ATOM 634 C C . ARG A 1 82 ? 15.202 3.764 -5.567 1.00 88.81 82 ARG A C 1
ATOM 636 O O . ARG A 1 82 ? 15.943 3.880 -4.604 1.00 88.81 82 ARG A O 1
ATOM 643 N N . MET A 1 83 ? 15.233 4.594 -6.609 1.00 84.69 83 MET A N 1
ATOM 644 C CA . MET A 1 83 ? 16.131 5.746 -6.727 1.00 84.69 83 MET A CA 1
ATOM 645 C C . MET A 1 83 ? 15.392 7.080 -6.686 1.00 84.69 83 MET A C 1
ATOM 647 O O . MET A 1 83 ? 15.968 8.033 -6.171 1.00 84.69 83 MET A O 1
ATOM 651 N N . THR A 1 84 ? 14.171 7.122 -7.223 1.00 83.12 84 THR A N 1
ATOM 652 C CA . THR A 1 84 ? 13.409 8.343 -7.530 1.00 83.12 84 THR A CA 1
ATOM 653 C C . THR A 1 84 ? 11.923 8.234 -7.180 1.00 83.12 84 THR A C 1
ATOM 655 O O . THR A 1 84 ? 11.161 9.129 -7.521 1.00 83.12 84 THR A O 1
ATOM 658 N N . GLY A 1 85 ? 11.480 7.133 -6.565 1.00 81.75 85 GLY A N 1
ATOM 659 C CA . GLY A 1 85 ? 10.109 7.023 -6.075 1.00 81.75 85 GLY A CA 1
ATOM 660 C C . GLY A 1 85 ? 9.876 8.015 -4.938 1.00 81.75 85 GLY A C 1
ATOM 661 O O . GLY A 1 85 ? 10.734 8.153 -4.065 1.00 81.75 85 GLY A O 1
ATOM 662 N N . THR A 1 86 ? 8.724 8.676 -4.964 1.00 74.56 86 THR A N 1
ATOM 663 C CA . THR A 1 86 ? 8.295 9.699 -4.001 1.00 74.56 86 THR A CA 1
ATOM 664 C C . THR A 1 86 ? 6.912 9.377 -3.480 1.00 74.56 86 THR A C 1
ATOM 666 O O . THR A 1 86 ? 6.077 8.985 -4.330 1.00 74.56 86 THR A O 1
#

Radius of gyration: 13.15 Å; chains: 1; bounding box: 31×28×26 Å